Protein AF-A0A6A6XP87-F1 (afdb_monomer_lite)

Secondary structure (DSSP, 8-state):
------TT------TTS---PPP--SSS-----------TTSPPSS-TTSSS-HHHHTTS-HHHHHHTT-S-----TT-BTTB--

Structure (mmCIF, N/CA/C/O backbone):
data_AF-A0A6A6XP87-F1
#
_entry.id   AF-A0A6A6XP87-F1
#
loop_
_atom_site.group_PDB
_atom_site.id
_atom_site.type_symbol
_atom_site.label_atom_id
_atom_site.label_alt_id
_atom_site.label_comp_id
_atom_site.label_asym_id
_atom_site.label_entity_id
_atom_site.label_seq_id
_atom_site.pdbx_PDB_ins_code
_atom_site.Cartn_x
_atom_site.Cartn_y
_atom_site.Cartn_z
_atom_site.occupancy
_atom_site.B_iso_or_equiv
_atom_site.auth_seq_id
_atom_site.auth_comp_id
_atom_site.auth_asym_id
_atom_site.auth_atom_id
_atom_site.pdbx_PDB_model_num
ATOM 1 N N . VAL A 1 1 ? -12.512 17.774 6.982 1.00 93.94 1 VAL A N 1
ATOM 2 C CA . VAL A 1 1 ? -13.569 16.756 7.181 1.00 93.94 1 VAL A CA 1
ATOM 3 C C . VAL A 1 1 ? -12.874 15.447 7.518 1.00 93.94 1 VAL A C 1
ATOM 5 O O . VAL A 1 1 ? -11.901 15.152 6.829 1.00 93.94 1 VAL A O 1
ATOM 8 N N . PRO A 1 2 ? -13.259 14.738 8.591 1.00 95.31 2 PRO A N 1
ATOM 9 C CA . PRO A 1 2 ? -12.677 13.436 8.910 1.00 95.31 2 PRO A CA 1
ATOM 10 C C . PRO A 1 2 ? -13.122 12.368 7.900 1.00 95.31 2 PRO A C 1
ATOM 12 O O . PRO A 1 2 ? -14.236 12.430 7.387 1.00 95.31 2 PRO A O 1
ATOM 15 N N . ALA A 1 3 ? -12.246 11.401 7.623 1.00 96.44 3 ALA A N 1
ATOM 16 C CA . ALA A 1 3 ? -12.600 10.170 6.925 1.00 96.44 3 ALA A CA 1
ATOM 17 C C . ALA A 1 3 ? -12.842 9.085 7.982 1.00 96.44 3 ALA A C 1
ATOM 19 O O . ALA A 1 3 ? -11.893 8.611 8.609 1.00 96.44 3 ALA A O 1
ATOM 20 N N . GLU A 1 4 ? -14.108 8.760 8.221 1.00 96.50 4 GLU A N 1
ATOM 21 C CA . GLU A 1 4 ? -14.527 7.691 9.130 1.00 96.50 4 GLU A CA 1
ATOM 22 C C . GLU A 1 4 ? -14.649 6.392 8.327 1.00 96.50 4 GLU A C 1
ATOM 24 O O . GLU A 1 4 ? -15.244 6.393 7.251 1.00 96.50 4 GLU A O 1
ATOM 29 N N . LEU A 1 5 ? -14.012 5.324 8.809 1.00 96.88 5 LEU A N 1
ATOM 30 C CA . LEU A 1 5 ? -13.862 4.049 8.107 1.00 96.88 5 LEU A CA 1
ATOM 31 C C . LEU A 1 5 ? -14.052 2.903 9.098 1.00 96.88 5 LEU A C 1
ATOM 33 O O . LEU A 1 5 ? -13.509 2.963 10.208 1.00 96.88 5 LEU A O 1
ATOM 37 N N . ASP A 1 6 ? -14.731 1.849 8.662 1.00 96.81 6 ASP A N 1
ATOM 38 C CA . ASP A 1 6 ? -14.775 0.567 9.353 1.00 96.81 6 ASP A CA 1
ATOM 39 C C . ASP A 1 6 ? -13.703 -0.395 8.810 1.00 96.81 6 ASP A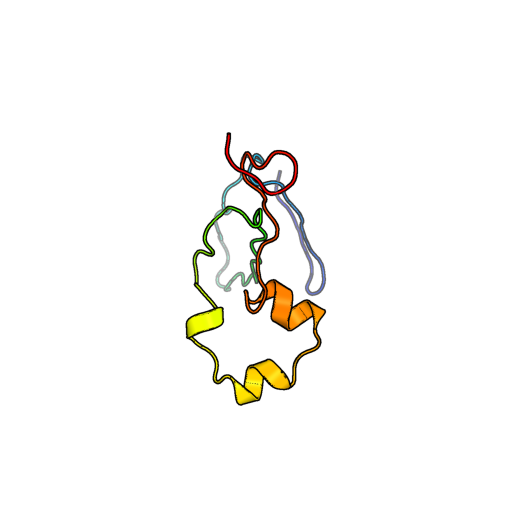 C 1
ATOM 41 O O . ASP A 1 6 ? -13.074 -0.184 7.769 1.00 96.81 6 ASP A O 1
ATOM 45 N N . ALA A 1 7 ? -13.457 -1.490 9.534 1.00 96.44 7 ALA A N 1
ATOM 46 C CA . ALA A 1 7 ? -12.517 -2.512 9.089 1.00 96.44 7 ALA A CA 1
ATOM 47 C C . ALA A 1 7 ? -12.985 -3.147 7.766 1.00 96.44 7 ALA A C 1
ATOM 49 O O . ALA A 1 7 ? -14.030 -3.790 7.709 1.00 96.44 7 ALA A O 1
ATOM 50 N N . GLY A 1 8 ? -12.167 -3.005 6.721 1.00 96.19 8 GLY A N 1
ATOM 51 C CA . GLY A 1 8 ? -12.483 -3.456 5.363 1.00 96.19 8 GLY A CA 1
ATOM 52 C C . GLY A 1 8 ? -12.760 -2.310 4.392 1.00 96.19 8 GLY A C 1
ATOM 53 O O . GLY A 1 8 ? -12.647 -2.517 3.182 1.00 96.19 8 GLY A O 1
ATOM 54 N N . ASP A 1 9 ? -13.023 -1.106 4.899 1.00 97.75 9 ASP A N 1
ATOM 55 C CA . ASP A 1 9 ? -13.142 0.081 4.064 1.00 97.75 9 ASP A CA 1
ATOM 56 C C . ASP A 1 9 ? -11.774 0.549 3.559 1.00 97.75 9 ASP A C 1
ATOM 58 O O . ASP A 1 9 ? -10.722 0.304 4.159 1.00 97.75 9 ASP A O 1
ATOM 62 N N . ALA A 1 10 ? -11.794 1.269 2.439 1.00 96.94 10 ALA A N 1
ATOM 63 C CA . ALA A 1 10 ? -10.612 1.887 1.862 1.00 96.94 10 ALA A CA 1
ATOM 64 C C . ALA A 1 10 ? -10.892 3.345 1.500 1.00 96.94 10 ALA A C 1
ATOM 66 O O . ALA A 1 10 ? -11.880 3.665 0.839 1.00 96.94 10 ALA A O 1
ATOM 67 N N . PHE A 1 11 ? -9.966 4.222 1.879 1.00 96.44 11 PHE A N 1
ATOM 68 C CA . PHE A 1 11 ? -9.954 5.616 1.462 1.00 96.44 11 PHE A CA 1
ATOM 69 C C . PHE A 1 11 ? -8.832 5.847 0.447 1.00 96.44 11 PHE A C 1
ATOM 71 O O . PHE A 1 11 ? -7.671 5.529 0.705 1.00 96.44 11 PHE A O 1
ATOM 78 N 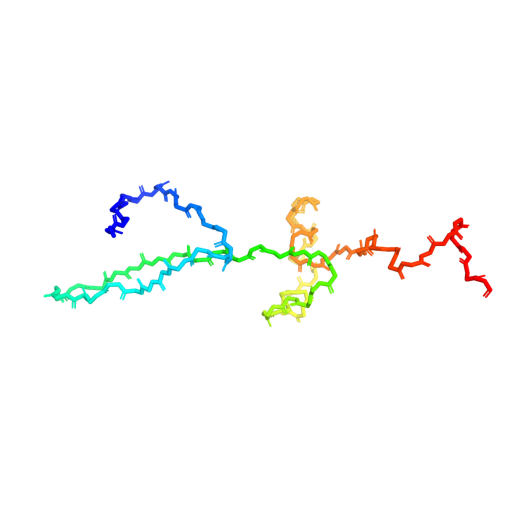N . PHE A 1 12 ? -9.184 6.417 -0.706 1.00 96.50 12 PHE A N 1
ATOM 79 C CA . PHE A 1 12 ? -8.238 6.778 -1.758 1.00 96.50 12 PHE A CA 1
ATOM 80 C C . PHE A 1 12 ? -8.087 8.293 -1.823 1.00 96.50 12 PHE A C 1
ATOM 82 O O . PHE A 1 12 ? -9.074 9.024 -1.890 1.00 96.50 12 PHE A O 1
ATOM 89 N N . MET A 1 13 ? -6.843 8.760 -1.879 1.00 95.56 13 MET A N 1
ATOM 90 C CA . MET A 1 13 ? -6.529 10.170 -2.081 1.00 95.56 13 MET A CA 1
ATOM 91 C C . MET A 1 13 ? -5.396 10.334 -3.090 1.00 95.56 13 MET A C 1
ATOM 93 O O . MET A 1 13 ? -4.496 9.500 -3.187 1.00 95.56 13 MET A O 1
ATOM 97 N N . LEU A 1 14 ? -5.442 11.433 -3.839 1.00 96.31 14 LEU A N 1
ATOM 98 C CA . LEU A 1 14 ? -4.327 11.859 -4.679 1.00 96.31 14 LEU A CA 1
ATOM 99 C C . LEU A 1 14 ? -3.272 12.556 -3.816 1.00 96.31 14 LEU A C 1
ATOM 101 O O . LEU A 1 14 ? -3.605 13.189 -2.816 1.00 96.31 14 LEU A O 1
ATOM 105 N N . SER A 1 15 ? -2.006 12.505 -4.235 1.00 93.38 15 SER A N 1
ATOM 106 C CA . SER A 1 15 ? -0.892 13.140 -3.512 1.00 93.38 15 SER A CA 1
ATOM 107 C C . SER A 1 15 ? -1.032 14.660 -3.361 1.00 93.38 15 SER A C 1
ATOM 109 O O . SER A 1 15 ? -0.424 15.243 -2.472 1.00 93.38 15 SER A O 1
ATOM 111 N N . SER A 1 16 ? -1.852 15.306 -4.195 1.00 95.69 16 SER A N 1
ATOM 112 C CA . SER A 1 16 ? -2.173 16.734 -4.109 1.00 95.69 16 SER A CA 1
ATOM 113 C C . SER A 1 16 ? -3.262 17.069 -3.081 1.00 95.69 16 SER A C 1
ATOM 115 O O . SER A 1 16 ? -3.587 18.241 -2.900 1.00 95.69 16 SER A O 1
ATOM 117 N N . CYS A 1 17 ? -3.877 16.072 -2.438 1.00 96.81 17 CYS A N 1
ATOM 118 C CA . CYS A 1 17 ? -4.898 16.290 -1.420 1.00 96.81 17 CYS A CA 1
ATOM 119 C C . CYS A 1 17 ? -4.252 16.831 -0.138 1.00 96.81 17 CYS A C 1
ATOM 121 O O . CYS A 1 17 ? -3.381 16.180 0.437 1.00 96.81 17 CYS A O 1
ATOM 123 N N . TYR A 1 18 ? -4.684 18.002 0.337 1.00 96.88 18 TYR A N 1
ATOM 124 C CA . TYR A 1 18 ? -4.244 18.526 1.629 1.00 96.88 18 TYR A CA 1
ATOM 125 C C . TYR A 1 18 ? -4.903 17.738 2.765 1.00 96.88 18 TYR A C 1
ATOM 127 O O . TYR A 1 18 ? -6.129 17.715 2.880 1.00 96.88 18 TYR A O 1
ATOM 135 N N . HIS A 1 19 ? -4.096 17.084 3.596 1.00 96.44 19 HIS A N 1
ATOM 136 C CA . HIS A 1 19 ? -4.574 16.203 4.657 1.00 96.44 19 HIS A CA 1
ATOM 137 C C . HIS A 1 19 ? -3.566 16.128 5.812 1.00 96.44 19 HIS A C 1
ATOM 139 O O . HIS A 1 19 ? -2.425 16.571 5.699 1.00 96.44 19 HIS A O 1
ATOM 145 N N . GLY A 1 20 ? -3.999 15.551 6.931 1.00 95.38 20 GLY A N 1
ATOM 146 C CA . GLY A 1 20 ? -3.167 15.293 8.100 1.00 95.38 20 GLY A CA 1
ATOM 147 C C . GLY A 1 20 ? -3.867 14.338 9.060 1.00 95.38 20 GLY A C 1
ATOM 148 O O . GLY A 1 20 ? -5.091 14.195 9.027 1.00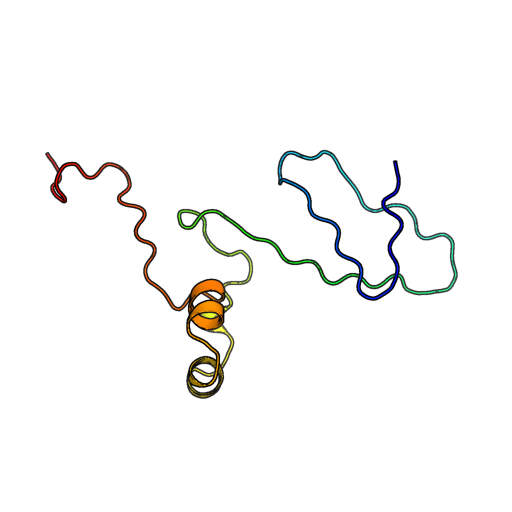 95.38 20 GLY A O 1
ATOM 149 N N . ALA A 1 21 ? -3.092 13.665 9.907 1.00 95.69 21 ALA A N 1
ATOM 150 C CA . ALA A 1 21 ? -3.651 12.773 10.912 1.00 95.69 21 ALA A CA 1
ATOM 151 C C . ALA A 1 21 ? -4.414 13.577 11.978 1.00 95.69 21 ALA A C 1
ATOM 153 O O . ALA A 1 21 ? -3.883 14.522 12.557 1.00 95.69 21 ALA A O 1
ATOM 154 N 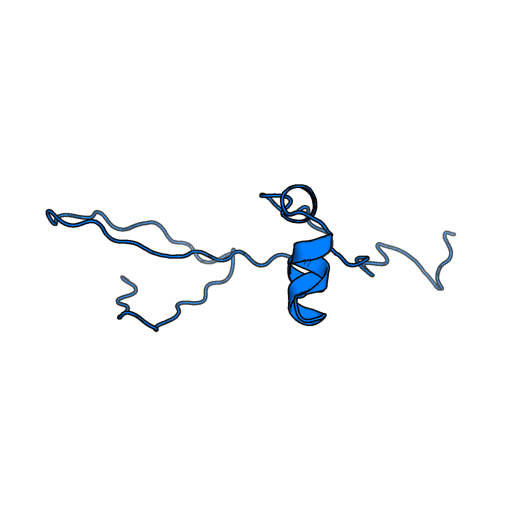N . GLY A 1 22 ? -5.659 13.186 12.259 1.00 95.69 22 GLY A N 1
ATOM 155 C CA . GLY A 1 22 ? -6.425 13.754 13.370 1.00 95.69 22 GLY A CA 1
ATOM 156 C C . GLY A 1 22 ? -5.904 13.268 14.725 1.00 95.69 22 GLY A C 1
ATOM 157 O O . GLY A 1 22 ? -5.467 12.117 14.834 1.00 95.69 22 GLY A O 1
ATOM 158 N N . HIS A 1 23 ? -5.994 14.121 15.750 1.00 97.06 23 HIS A N 1
ATOM 159 C CA . HIS A 1 23 ? -5.647 13.779 17.132 1.00 97.06 23 HIS A CA 1
ATOM 160 C C . HIS A 1 23 ? -6.457 12.567 17.624 1.00 97.06 23 HIS A C 1
ATOM 162 O O . HIS A 1 23 ? -7.674 12.520 17.452 1.00 97.06 23 HIS A O 1
ATOM 168 N N . ASN A 1 24 ? -5.780 11.585 18.224 1.00 97.25 24 ASN A N 1
ATOM 169 C CA . ASN A 1 24 ? -6.427 10.453 18.882 1.00 97.25 24 ASN A CA 1
ATOM 170 C C . ASN A 1 24 ? -6.610 10.775 20.371 1.00 97.25 24 ASN A C 1
ATOM 172 O O . ASN A 1 24 ? -5.635 10.769 21.115 1.00 97.25 24 ASN A O 1
ATOM 176 N N . ALA A 1 25 ? -7.848 11.062 20.775 1.00 97.12 25 ALA A N 1
ATOM 177 C CA . ALA A 1 25 ? -8.211 11.378 22.159 1.00 97.12 25 ALA A CA 1
ATOM 178 C C . ALA A 1 25 ? -8.691 10.150 22.964 1.00 97.12 25 ALA A C 1
ATOM 180 O O . ALA A 1 25 ? -9.175 10.306 24.083 1.00 97.12 25 ALA A O 1
ATOM 181 N N . SER A 1 26 ? -8.619 8.945 22.388 1.00 97.12 26 SER A N 1
ATOM 182 C CA . SER A 1 26 ? -8.998 7.701 23.066 1.00 97.12 26 SER A CA 1
ATOM 183 C C . SER A 1 26 ? -7.803 7.039 23.757 1.00 97.12 26 SER A C 1
ATOM 185 O O . SER A 1 26 ? -6.651 7.401 23.526 1.00 97.12 26 SER A O 1
ATOM 187 N N . ASP A 1 27 ? -8.080 6.030 24.576 1.00 97.81 27 ASP A N 1
ATOM 188 C CA . ASP A 1 27 ? -7.095 5.152 25.213 1.00 97.81 27 ASP A CA 1
ATOM 189 C C . ASP A 1 27 ? -6.668 3.968 24.324 1.00 97.81 27 ASP A C 1
ATOM 191 O O . ASP A 1 27 ? -5.900 3.108 24.757 1.00 97.81 27 ASP A O 1
ATOM 195 N N . LYS A 1 28 ? -7.157 3.909 23.078 1.00 97.56 28 LYS A N 1
ATOM 196 C CA . LYS A 1 28 ? -6.911 2.811 22.135 1.00 97.56 28 LYS A CA 1
ATOM 197 C C . LYS A 1 28 ? -6.043 3.254 20.967 1.00 97.56 28 LYS A C 1
ATOM 199 O O . LYS A 1 28 ? -6.103 4.395 20.507 1.00 97.56 28 LYS A O 1
ATOM 204 N N . GLU A 1 29 ? -5.274 2.315 20.429 1.00 96.81 29 GLU A N 1
ATOM 205 C CA . GLU A 1 29 ? -4.550 2.516 19.177 1.00 96.81 29 GLU A CA 1
ATOM 206 C C . GLU A 1 29 ? -5.518 2.603 17.988 1.00 96.81 29 GLU A C 1
ATOM 208 O O . GLU A 1 29 ? -6.491 1.853 17.897 1.00 96.81 29 GLU A O 1
ATOM 213 N N . ARG A 1 30 ? -5.221 3.504 17.044 1.00 96.25 30 ARG A N 1
ATOM 214 C CA . ARG A 1 30 ? -5.904 3.587 15.747 1.00 96.25 30 ARG A CA 1
ATOM 215 C C . ARG A 1 30 ? -4.947 3.116 14.657 1.00 96.25 30 ARG A C 1
ATOM 217 O O . ARG A 1 30 ? -4.091 3.884 14.221 1.00 96.25 30 ARG A O 1
ATOM 224 N N . LEU A 1 31 ? -5.097 1.864 14.236 1.00 95.69 31 LEU A N 1
ATOM 225 C CA . LEU A 1 31 ? -4.249 1.237 13.222 1.00 95.69 31 LEU A CA 1
ATOM 226 C C . LEU A 1 31 ? -4.799 1.475 11.814 1.00 95.69 31 LEU A C 1
ATOM 228 O O . LEU A 1 31 ? -5.995 1.337 11.574 1.00 95.69 31 LEU A O 1
ATOM 232 N N . VAL A 1 32 ? -3.908 1.809 10.881 1.00 95.12 32 VAL A N 1
ATOM 233 C CA . VAL A 1 32 ? -4.213 1.982 9.456 1.00 95.12 32 VAL A CA 1
ATOM 234 C C . VAL A 1 32 ? -3.069 1.383 8.647 1.00 95.12 32 VAL A C 1
ATOM 236 O O . VAL A 1 32 ? -1.902 1.645 8.933 1.00 95.12 32 VAL A O 1
ATOM 239 N N . SER A 1 33 ? -3.395 0.607 7.615 1.00 95.06 33 SER A N 1
ATOM 240 C CA . SER A 1 33 ? -2.423 0.191 6.602 1.00 95.06 33 SER A CA 1
ATOM 241 C C . SER A 1 33 ? -2.444 1.184 5.445 1.00 95.06 33 SER A C 1
ATOM 243 O O . SER A 1 33 ? -3.451 1.314 4.751 1.00 95.06 33 SER A O 1
ATOM 245 N N . ALA A 1 34 ? -1.336 1.895 5.247 1.00 94.31 34 ALA A N 1
ATOM 246 C CA . ALA A 1 34 ? -1.179 2.845 4.154 1.00 94.31 34 ALA A CA 1
ATOM 247 C C . ALA A 1 34 ? -0.406 2.206 2.996 1.00 94.31 34 ALA A C 1
ATOM 249 O O . ALA A 1 34 ? 0.642 1.596 3.199 1.00 94.31 34 ALA A O 1
ATOM 250 N N . TYR A 1 35 ? -0.913 2.377 1.775 1.00 93.62 35 TYR A N 1
ATOM 251 C CA . TYR A 1 35 ? -0.265 1.900 0.557 1.00 93.62 35 TYR A CA 1
ATOM 252 C C . TYR A 1 35 ? -0.062 3.068 -0.399 1.00 93.62 35 TYR A C 1
ATOM 254 O O . TYR A 1 35 ? -1.025 3.684 -0.855 1.00 93.62 35 TYR A O 1
ATOM 262 N N . PHE A 1 36 ? 1.195 3.351 -0.729 1.00 93.69 36 PHE A N 1
ATOM 263 C CA . PHE A 1 36 ? 1.555 4.446 -1.620 1.00 93.69 36 PHE A CA 1
ATOM 264 C C . PHE A 1 36 ? 1.843 3.915 -3.021 1.00 93.69 36 PHE A C 1
ATOM 266 O O . PHE A 1 36 ? 2.685 3.039 -3.215 1.00 93.69 36 PHE A O 1
ATOM 273 N N . MET A 1 37 ? 1.138 4.466 -4.007 1.00 92.50 37 MET A N 1
ATOM 274 C CA . MET A 1 37 ? 1.360 4.184 -5.422 1.00 92.50 37 MET A CA 1
ATOM 275 C C . MET A 1 37 ? 1.986 5.411 -6.075 1.00 92.50 37 MET A C 1
ATOM 277 O O . MET A 1 37 ? 1.576 6.540 -5.812 1.00 92.50 37 MET A O 1
ATOM 281 N N . MET A 1 38 ? 2.975 5.188 -6.936 1.00 92.12 38 MET A N 1
ATOM 282 C CA . MET A 1 38 ? 3.711 6.256 -7.607 1.00 92.12 38 MET A CA 1
ATOM 283 C C . MET A 1 38 ? 3.876 5.970 -9.095 1.00 92.12 38 MET A C 1
ATOM 285 O O . MET A 1 38 ? 3.686 4.845 -9.561 1.00 92.12 38 MET A O 1
ATOM 289 N N . ARG A 1 39 ? 4.247 7.013 -9.837 1.00 90.00 39 ARG A N 1
ATOM 290 C CA . ARG A 1 39 ? 4.624 6.903 -11.247 1.00 90.00 39 ARG A CA 1
ATOM 291 C C . ARG A 1 39 ? 5.914 6.092 -11.392 1.00 90.00 39 ARG A C 1
ATOM 293 O O . ARG A 1 39 ? 6.779 6.166 -10.527 1.00 90.00 39 ARG A O 1
ATOM 300 N N . LEU A 1 40 ? 6.054 5.350 -12.490 1.00 86.94 40 LEU A N 1
ATOM 301 C CA . LEU A 1 40 ? 7.162 4.405 -12.694 1.00 86.94 40 LEU A CA 1
ATOM 302 C C . LEU A 1 40 ? 8.535 5.086 -12.806 1.00 86.94 40 LEU A C 1
ATOM 304 O O . LEU A 1 40 ? 9.558 4.452 -12.572 1.00 86.94 40 LEU A O 1
ATOM 308 N N . GLU A 1 41 ? 8.551 6.369 -13.157 1.00 86.94 41 GLU A N 1
ATOM 309 C CA . GLU A 1 41 ? 9.751 7.208 -13.239 1.00 86.94 41 GLU A CA 1
ATOM 310 C C . GLU A 1 41 ? 10.317 7.599 -11.864 1.00 86.94 41 GLU A C 1
ATOM 312 O O . GLU A 1 41 ? 11.432 8.110 -11.777 1.00 86.94 41 GLU A O 1
ATOM 317 N N . LEU A 1 42 ? 9.538 7.420 -10.794 1.00 90.38 42 LEU A N 1
ATOM 318 C CA . LEU A 1 42 ? 9.914 7.797 -9.437 1.00 90.38 42 LEU A CA 1
ATOM 319 C C . LEU A 1 42 ? 10.453 6.581 -8.680 1.00 90.38 42 LEU A C 1
ATOM 321 O O . LEU A 1 42 ? 9.976 5.457 -8.836 1.00 90.38 42 LEU A O 1
ATOM 325 N N . ARG A 1 43 ? 11.451 6.813 -7.824 1.00 91.19 43 ARG A N 1
ATOM 326 C CA . ARG A 1 43 ? 12.017 5.763 -6.973 1.00 91.19 43 ARG A CA 1
ATOM 327 C C . ARG A 1 43 ? 11.045 5.414 -5.845 1.00 91.19 43 ARG A C 1
ATOM 329 O O . ARG A 1 43 ? 10.573 6.307 -5.145 1.00 91.19 43 ARG A O 1
ATOM 336 N N . GLN A 1 44 ? 10.843 4.117 -5.616 1.00 92.50 44 GLN A N 1
ATOM 337 C CA . GLN A 1 44 ? 10.105 3.619 -4.454 1.00 92.50 44 GLN A CA 1
ATOM 338 C C . GLN A 1 44 ? 10.759 4.046 -3.146 1.00 92.50 44 GLN A C 1
ATOM 340 O O . GLN A 1 44 ? 11.974 3.976 -3.047 1.00 92.50 44 GLN A O 1
ATOM 345 N N . GLU A 1 45 ? 9.988 4.431 -2.130 1.00 92.88 45 GLU A N 1
ATOM 346 C CA . GLU A 1 45 ? 10.559 4.825 -0.837 1.00 92.88 45 GLU A CA 1
ATOM 347 C C . GLU A 1 45 ? 11.248 3.638 -0.145 1.00 92.88 45 GLU A C 1
ATOM 349 O O . GLU A 1 45 ? 12.457 3.693 0.094 1.00 92.88 45 GLU A O 1
ATOM 354 N N . GLU A 1 46 ? 10.509 2.539 0.048 1.00 90.88 46 GLU A N 1
ATOM 355 C CA . GLU A 1 46 ? 10.953 1.343 0.782 1.00 90.88 46 GLU A CA 1
ATOM 356 C C . GLU A 1 46 ? 11.828 0.367 -0.032 1.00 90.88 46 GLU A C 1
ATOM 358 O O . GLU A 1 46 ? 12.391 -0.563 0.538 1.00 90.88 46 GLU A O 1
ATOM 363 N N . ASN A 1 47 ? 11.970 0.554 -1.355 1.00 90.88 47 ASN A N 1
ATOM 364 C CA . ASN A 1 47 ? 12.716 -0.344 -2.261 1.00 90.88 47 ASN A CA 1
ATOM 365 C C . ASN A 1 47 ? 12.436 -1.843 -2.015 1.00 90.88 47 ASN A C 1
ATOM 367 O O . ASN A 1 47 ? 13.363 -2.646 -1.866 1.00 90.88 47 ASN A O 1
ATOM 371 N N . LEU A 1 48 ? 11.157 -2.237 -1.986 1.00 89.38 48 LEU A N 1
ATOM 372 C CA . LEU A 1 48 ? 10.734 -3.596 -1.616 1.00 89.38 48 LEU A CA 1
ATOM 373 C C . LEU A 1 48 ? 11.346 -4.706 -2.477 1.00 89.38 48 LEU A C 1
ATOM 375 O O . LEU A 1 48 ? 11.310 -5.856 -2.074 1.00 89.38 48 LEU A O 1
ATOM 379 N N . TYR A 1 49 ? 11.930 -4.406 -3.632 1.00 91.00 49 TYR A N 1
ATOM 380 C CA . TYR A 1 49 ? 12.633 -5.388 -4.456 1.00 91.00 49 TYR A CA 1
ATOM 381 C C . TYR A 1 49 ? 14.004 -5.826 -3.899 1.00 91.00 49 TYR A C 1
ATOM 383 O O . TYR A 1 49 ? 14.605 -6.758 -4.438 1.00 91.00 49 TYR A O 1
ATOM 391 N N . LEU A 1 50 ? 14.508 -5.181 -2.839 1.00 93.38 50 LEU A N 1
ATOM 392 C CA . LEU A 1 50 ? 15.791 -5.512 -2.199 1.00 93.38 50 LEU A CA 1
ATOM 393 C C . LEU A 1 50 ? 15.658 -6.369 -0.932 1.00 93.38 50 LEU A C 1
ATOM 395 O O . LEU A 1 50 ? 16.643 -6.964 -0.506 1.00 93.38 50 LEU A O 1
ATOM 399 N N . ALA A 1 51 ? 14.476 -6.415 -0.316 1.00 93.31 51 ALA A N 1
ATOM 400 C CA . ALA A 1 51 ? 14.284 -7.023 1.002 1.00 93.31 51 ALA A CA 1
ATOM 401 C C . ALA A 1 51 ? 13.851 -8.508 0.987 1.00 93.31 51 ALA A C 1
ATOM 403 O O . ALA A 1 51 ? 14.443 -9.305 1.716 1.00 93.31 51 ALA A O 1
ATOM 404 N N . PRO A 1 52 ? 12.832 -8.933 0.212 1.00 93.31 52 PRO A N 1
ATOM 405 C CA . PRO A 1 52 ? 12.311 -10.285 0.288 1.00 93.31 52 PRO A CA 1
ATOM 406 C C . PRO A 1 52 ? 13.192 -11.272 -0.493 1.00 93.31 52 PRO A C 1
ATOM 408 O O . PRO A 1 52 ? 13.685 -10.951 -1.580 1.00 93.31 52 PRO A O 1
ATOM 411 N N . PRO A 1 53 ? 13.330 -12.517 -0.003 1.00 96.25 53 PRO A N 1
ATOM 412 C CA . PRO A 1 53 ? 13.973 -13.584 -0.755 1.00 96.25 53 PRO A CA 1
ATOM 413 C C . PRO A 1 53 ? 13.307 -13.801 -2.120 1.00 96.25 53 PRO A C 1
ATOM 415 O O . PRO A 1 53 ? 12.078 -13.837 -2.249 1.00 96.25 53 PRO A O 1
ATOM 418 N N . LEU A 1 54 ? 14.120 -13.975 -3.163 1.00 95.38 54 LEU A N 1
ATOM 419 C CA . LEU A 1 54 ? 13.618 -14.077 -4.535 1.00 95.38 54 LEU A CA 1
ATOM 420 C C . LEU A 1 54 ? 12.703 -15.301 -4.742 1.00 95.38 54 LEU A C 1
ATOM 422 O O . LEU A 1 54 ? 11.780 -15.255 -5.557 1.00 95.38 54 LEU A O 1
ATOM 426 N N . ASP A 1 55 ? 12.933 -16.398 -4.021 1.00 97.00 55 ASP A N 1
ATOM 427 C CA . ASP A 1 55 ? 12.094 -17.601 -4.060 1.00 97.00 55 ASP A CA 1
ATOM 428 C C . ASP A 1 55 ? 10.686 -17.360 -3.492 1.00 97.00 55 ASP A C 1
ATOM 430 O O . ASP A 1 55 ? 9.724 -17.958 -3.978 1.00 97.00 55 ASP A O 1
ATOM 434 N N . VAL A 1 56 ? 10.538 -16.444 -2.530 1.00 96.69 56 VAL A N 1
ATOM 435 C CA . VAL A 1 56 ? 9.233 -15.988 -2.027 1.00 96.69 56 VAL A CA 1
ATOM 436 C C . VAL A 1 56 ? 8.534 -15.148 -3.090 1.00 96.69 56 VAL A C 1
ATOM 438 O O . VAL A 1 56 ? 7.387 -15.419 -3.443 1.00 96.69 56 VAL A O 1
ATOM 441 N N . VAL A 1 57 ? 9.242 -14.180 -3.675 1.00 96.62 57 VAL A N 1
ATOM 442 C CA . VAL A 1 57 ? 8.687 -13.277 -4.698 1.00 96.62 57 VAL A CA 1
ATOM 443 C C . VAL A 1 57 ? 8.176 -14.038 -5.920 1.00 96.62 57 VAL A C 1
ATOM 445 O O . VAL A 1 57 ? 7.114 -13.722 -6.467 1.00 96.62 57 VAL A O 1
ATOM 448 N N . LYS A 1 58 ? 8.897 -15.086 -6.332 1.00 96.31 58 LYS A N 1
ATOM 449 C CA . LYS A 1 58 ? 8.521 -15.946 -7.462 1.00 96.31 58 LYS A CA 1
ATOM 450 C C . LYS A 1 58 ? 7.170 -16.649 -7.282 1.00 96.31 58 LYS A C 1
ATOM 452 O O . LYS A 1 58 ? 6.564 -16.996 -8.293 1.00 96.31 58 LYS A O 1
ATOM 457 N N . LYS A 1 59 ? 6.682 -16.822 -6.047 1.00 97.94 59 LYS A N 1
ATOM 458 C CA . LYS A 1 59 ? 5.377 -17.445 -5.747 1.00 97.94 59 LYS A CA 1
ATOM 459 C C . LYS A 1 59 ? 4.197 -16.487 -5.941 1.00 97.94 59 LYS A C 1
ATOM 461 O O . LYS A 1 59 ? 3.064 -16.941 -6.073 1.00 97.94 59 LYS A O 1
ATOM 466 N N . TYR A 1 60 ? 4.435 -15.176 -5.968 1.00 97.12 60 TYR A N 1
ATOM 467 C CA . TYR A 1 60 ? 3.377 -14.195 -6.194 1.00 97.12 60 TYR A CA 1
ATOM 468 C C . TYR A 1 60 ? 2.907 -14.157 -7.650 1.00 97.12 60 TYR A C 1
ATOM 470 O O . TYR A 1 60 ? 3.622 -14.530 -8.580 1.00 97.12 60 TYR A O 1
ATOM 478 N N . THR A 1 61 ? 1.701 -13.631 -7.866 1.00 98.06 61 THR A N 1
ATOM 479 C CA . THR A 1 61 ? 1.199 -13.362 -9.217 1.00 98.06 61 THR A CA 1
ATOM 480 C C . THR A 1 61 ? 2.069 -12.320 -9.923 1.00 98.06 61 THR A C 1
ATOM 482 O O . THR A 1 61 ? 2.697 -11.462 -9.293 1.00 98.06 61 THR A O 1
ATOM 485 N N . ARG A 1 62 ? 2.068 -12.328 -11.262 1.00 95.81 62 ARG A N 1
ATOM 486 C CA . ARG A 1 62 ? 2.829 -11.344 -12.054 1.00 95.81 62 ARG A CA 1
ATOM 487 C C . ARG A 1 62 ? 2.450 -9.899 -11.730 1.00 95.81 62 ARG A C 1
ATOM 489 O O . ARG A 1 62 ? 3.314 -9.032 -11.760 1.00 95.81 62 ARG A O 1
ATOM 496 N N . SER A 1 63 ? 1.184 -9.628 -11.407 1.00 94.50 63 SER A N 1
ATOM 497 C CA . SER A 1 63 ? 0.736 -8.277 -11.046 1.00 94.50 63 SER A CA 1
ATOM 498 C C . SER A 1 63 ? 1.325 -7.805 -9.715 1.00 94.50 63 SER A C 1
ATOM 500 O O . SER A 1 63 ? 1.711 -6.644 -9.602 1.00 94.50 63 SER A O 1
ATOM 502 N N . VAL A 1 64 ? 1.460 -8.699 -8.733 1.00 94.94 64 VAL A N 1
ATOM 503 C CA . VAL A 1 64 ? 2.108 -8.397 -7.450 1.00 94.94 64 VAL A CA 1
ATOM 504 C C . VAL A 1 64 ? 3.613 -8.208 -7.632 1.00 94.94 64 VAL A C 1
ATOM 506 O O . VAL A 1 64 ? 4.143 -7.201 -7.179 1.00 94.94 64 VAL A O 1
ATOM 509 N N . GLN A 1 65 ? 4.288 -9.095 -8.371 1.00 95.25 65 GLN A N 1
ATOM 510 C CA . GLN A 1 65 ? 5.723 -8.955 -8.672 1.00 95.25 65 GLN A CA 1
ATOM 511 C C . GLN A 1 65 ? 6.041 -7.595 -9.313 1.00 95.25 65 GLN A C 1
ATOM 513 O O . GLN A 1 65 ? 6.961 -6.906 -8.879 1.00 95.25 65 GLN A O 1
ATOM 518 N N . LYS A 1 66 ? 5.230 -7.173 -10.296 1.00 91.81 66 LYS A N 1
ATOM 519 C CA . LYS A 1 66 ? 5.361 -5.859 -10.942 1.00 91.81 66 LYS A CA 1
ATOM 520 C C . LYS A 1 66 ? 5.203 -4.704 -9.949 1.00 91.81 66 LYS A C 1
ATOM 522 O O . LYS A 1 66 ? 6.013 -3.785 -9.979 1.00 91.81 66 LYS A O 1
ATOM 527 N N . ARG A 1 67 ? 4.202 -4.754 -9.060 1.00 91.31 67 ARG A N 1
ATOM 528 C CA . ARG A 1 67 ? 3.993 -3.719 -8.027 1.00 91.31 67 ARG A CA 1
ATOM 529 C C . ARG A 1 67 ? 5.146 -3.637 -7.025 1.00 91.31 67 ARG A C 1
ATOM 531 O O . ARG A 1 67 ? 5.495 -2.543 -6.606 1.00 91.31 67 ARG A O 1
ATOM 538 N N . LEU A 1 68 ? 5.773 -4.766 -6.703 1.00 92.81 68 LEU A N 1
ATOM 539 C CA . LEU A 1 68 ? 6.938 -4.827 -5.814 1.00 92.81 68 LEU A CA 1
ATOM 540 C C . LEU A 1 68 ? 8.243 -4.323 -6.461 1.00 92.81 68 LEU A C 1
ATOM 542 O O . LEU A 1 68 ? 9.274 -4.316 -5.801 1.00 92.81 68 LEU A O 1
ATOM 546 N N . GLY A 1 69 ? 8.225 -3.908 -7.733 1.00 91.75 69 GLY A N 1
ATOM 547 C CA . GLY A 1 69 ? 9.410 -3.406 -8.437 1.00 91.75 69 GLY A CA 1
ATOM 548 C C . GLY A 1 69 ? 10.196 -4.467 -9.214 1.00 91.75 69 GLY A C 1
ATOM 549 O O . GLY A 1 69 ? 11.216 -4.145 -9.812 1.00 91.75 69 GLY A O 1
ATOM 550 N N . TYR A 1 70 ? 9.715 -5.714 -9.295 1.00 92.81 70 TYR A N 1
ATOM 551 C CA . TYR A 1 70 ? 10.327 -6.769 -10.121 1.00 92.81 70 TYR A CA 1
ATOM 552 C C . TYR A 1 70 ? 9.872 -6.671 -11.583 1.00 92.81 70 TYR A C 1
ATOM 554 O O . TYR A 1 70 ? 9.343 -7.625 -12.161 1.00 92.81 70 TYR A O 1
ATOM 562 N N . ASN A 1 71 ? 10.018 -5.485 -12.172 1.00 89.50 71 ASN A N 1
ATOM 563 C CA . ASN A 1 71 ? 9.707 -5.217 -13.568 1.00 89.50 71 ASN A CA 1
ATOM 564 C C . ASN A 1 71 ? 10.525 -4.037 -14.093 1.00 89.50 71 ASN A C 1
ATOM 566 O O . ASN A 1 71 ? 10.884 -3.138 -13.338 1.00 89.50 71 ASN A O 1
ATOM 570 N N . ILE A 1 72 ? 10.757 -4.013 -15.401 1.00 86.19 72 ILE A N 1
ATOM 571 C CA . ILE A 1 72 ? 11.372 -2.866 -16.069 1.00 86.19 72 ILE A CA 1
ATOM 572 C C . ILE A 1 72 ? 10.294 -1.797 -16.285 1.00 86.19 72 ILE A C 1
ATOM 574 O O . ILE A 1 72 ? 9.188 -2.108 -16.735 1.00 86.19 72 ILE A O 1
ATOM 578 N N . ALA A 1 73 ? 10.612 -0.547 -15.951 1.00 82.00 73 ALA A N 1
ATOM 579 C CA . ALA A 1 73 ? 9.757 0.612 -16.182 1.00 82.00 73 ALA A CA 1
ATOM 580 C C . ALA A 1 73 ? 9.903 1.103 -17.641 1.00 82.00 73 ALA A C 1
ATOM 582 O O . ALA A 1 73 ? 10.981 1.573 -18.007 1.00 82.00 73 ALA A O 1
ATOM 583 N N . PRO A 1 74 ? 8.860 1.027 -18.493 1.00 80.56 74 PRO A N 1
ATOM 584 C CA . PRO A 1 74 ? 8.936 1.459 -19.889 1.00 80.56 74 PRO A CA 1
ATOM 585 C C . PRO A 1 74 ? 8.646 2.962 -20.009 1.00 80.56 74 PRO A C 1
ATOM 587 O O . PRO A 1 74 ? 7.649 3.371 -20.595 1.00 80.56 74 PRO A O 1
ATOM 590 N N . VAL A 1 75 ? 9.476 3.795 -19.384 1.00 77.38 75 VAL A N 1
ATOM 591 C CA . VAL A 1 75 ? 9.183 5.230 -19.227 1.00 77.38 75 VAL A CA 1
ATOM 592 C C . VAL A 1 75 ? 9.672 6.103 -20.383 1.00 77.38 75 VAL A C 1
ATOM 594 O O . VAL A 1 75 ? 9.262 7.256 -20.453 1.00 77.38 75 VAL A O 1
ATOM 597 N N . ASN A 1 76 ? 10.506 5.559 -21.287 1.00 73.69 76 ASN A N 1
ATOM 598 C CA . ASN A 1 76 ? 10.959 6.161 -22.557 1.00 73.69 76 ASN A CA 1
ATOM 599 C C . ASN A 1 76 ? 11.119 7.697 -22.505 1.00 73.69 76 ASN A C 1
ATOM 601 O O . ASN A 1 76 ? 10.598 8.418 -23.355 1.00 73.69 76 ASN A O 1
ATOM 605 N N . LEU A 1 77 ? 11.812 8.195 -21.472 1.00 73.44 77 LEU A N 1
ATOM 606 C CA . LEU A 1 77 ? 11.906 9.614 -21.117 1.00 73.44 77 LEU A CA 1
ATOM 607 C C . LEU A 1 77 ? 12.674 10.413 -22.182 1.00 73.44 77 LEU A C 1
ATOM 609 O O . LEU A 1 77 ? 13.879 10.613 -22.061 1.00 73.44 77 LEU A O 1
ATOM 613 N N . GLY A 1 78 ? 11.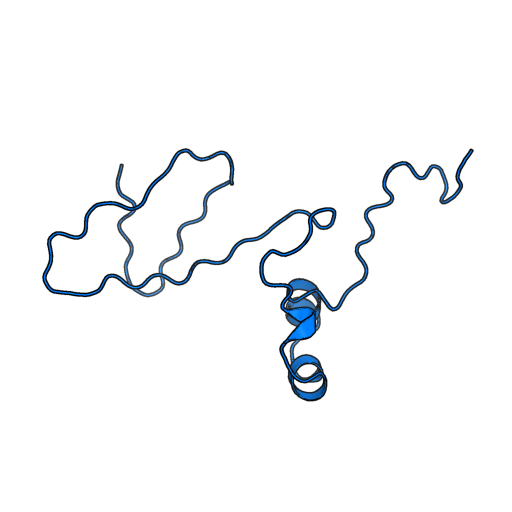972 10.864 -23.224 1.00 69.31 78 GLY A N 1
ATOM 614 C CA . GLY A 1 78 ? 12.539 11.664 -24.317 1.00 69.31 78 GLY A CA 1
ATOM 615 C C . GLY A 1 78 ? 13.059 10.857 -25.510 1.00 69.31 78 GLY A C 1
ATOM 616 O O . GLY A 1 78 ? 13.844 11.381 -26.291 1.00 69.31 78 GLY A O 1
ATOM 617 N N . TRP A 1 79 ? 12.644 9.596 -25.657 1.00 68.25 79 TRP A N 1
ATOM 618 C CA . TRP A 1 79 ? 13.024 8.760 -26.801 1.00 68.25 79 TRP A CA 1
ATOM 619 C C . TRP A 1 79 ? 12.109 9.064 -27.997 1.00 68.25 79 TRP A C 1
ATOM 621 O O . TRP A 1 79 ? 10.887 8.998 -27.860 1.00 68.25 79 TRP A O 1
ATOM 631 N N . VAL A 1 80 ? 12.689 9.345 -29.168 1.00 70.44 80 VAL A N 1
ATOM 632 C CA . VAL A 1 80 ? 11.973 9.379 -30.457 1.00 70.44 80 VAL A CA 1
ATOM 633 C C . VAL A 1 80 ? 12.395 8.126 -31.224 1.00 70.44 80 VAL A C 1
ATOM 635 O O . VAL A 1 80 ? 13.586 7.892 -31.406 1.00 70.44 80 VAL A O 1
ATOM 638 N N . ASP A 1 81 ? 11.447 7.260 -31.585 1.00 73.38 81 ASP A N 1
ATOM 639 C CA . ASP A 1 81 ? 11.704 6.007 -32.327 1.00 73.38 81 ASP A CA 1
ATOM 640 C C . ASP A 1 81 ? 12.725 5.048 -31.682 1.00 73.38 81 ASP A C 1
ATOM 642 O O . ASP A 1 81 ? 13.431 4.297 -32.347 1.00 73.38 81 ASP A O 1
ATOM 646 N N . HIS A 1 82 ? 12.809 5.065 -30.354 1.00 70.12 82 HIS A N 1
ATOM 647 C CA . HIS A 1 82 ? 13.846 4.379 -29.581 1.00 70.12 82 HIS A CA 1
ATOM 648 C C . HIS A 1 82 ? 15.298 4.776 -29.891 1.00 70.12 82 HIS A C 1
ATOM 650 O O . HIS A 1 82 ? 16.236 4.032 -29.599 1.00 70.12 82 HIS A O 1
ATOM 656 N N . THR A 1 83 ? 15.482 5.971 -30.438 1.00 57.50 83 THR A N 1
ATOM 657 C CA . THR A 1 83 ? 16.781 6.562 -30.749 1.00 57.50 83 THR A CA 1
ATOM 658 C C . THR A 1 83 ? 16.944 7.904 -30.032 1.00 57.50 83 THR A C 1
ATOM 660 O O . THR A 1 83 ? 15.974 8.628 -29.800 1.00 57.50 83 THR A O 1
ATOM 663 N N . SER A 1 84 ? 18.179 8.217 -29.630 1.00 49.44 84 SER A N 1
ATOM 664 C CA . SER A 1 84 ? 18.584 9.600 -29.352 1.00 49.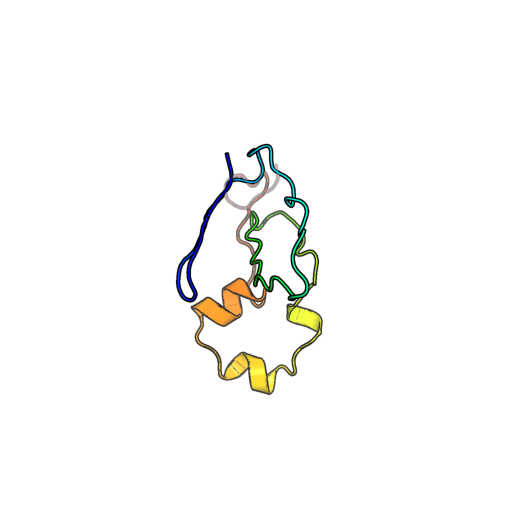44 84 SER A CA 1
ATOM 665 C C . SER A 1 84 ? 18.789 10.299 -30.697 1.00 49.44 84 SER A C 1
ATOM 667 O O . SER A 1 84 ? 19.272 9.632 -31.616 1.00 49.44 84 SER A O 1
ATOM 669 N N . PRO A 1 85 ? 18.486 11.603 -30.826 1.00 60.62 85 PRO A N 1
ATOM 670 C CA . PRO A 1 85 ? 19.141 12.417 -31.844 1.00 60.62 85 PRO A CA 1
ATOM 671 C C . PRO A 1 85 ? 20.663 12.233 -31.805 1.00 60.62 85 PRO A C 1
ATOM 673 O O . PRO A 1 85 ? 21.198 12.000 -30.688 1.00 60.62 85 PRO A O 1
#

Sequence (85 aa):
VPAELDAGDAFFMLSSCYHGAGHNASDKERLVSAYFMMRLELRQEENLYLAPPLDVVKKYTRSVQKRLGYNIAPVNLGWVDHTSP

Foldseek 3Di:
DDDDDDPPDDDDDDPPDDDDDDDDPDPDDDDDDDDDDDQPPDDDPVLQVPPDDVVVLVPDDPVVNVRSVVDDHPPCVPADVNDDD

pLDDT: mean 90.71, std 9.91, range [49.44, 98.06]

InterPro domains:
  IPR008775 Phytanoyl-CoA dioxygenase-like [PF05721] (1-30)

Radius of gyration: 18.61 Å; chains: 1; bounding box: 34×36×58 Å

Organism: NCBI:txid1314802